Protein AF-A0A4Y2WTZ4-F1 (afdb_monomer_lite)

pLDDT: mean 72.91, std 13.98, range [31.06, 87.62]

Structure (mmCIF, N/CA/C/O backbone):
data_AF-A0A4Y2WTZ4-F1
#
_entry.id   AF-A0A4Y2WTZ4-F1
#
loop_
_atom_site.group_PDB
_atom_site.id
_atom_site.type_symbol
_atom_site.label_atom_id
_atom_site.label_alt_id
_atom_site.label_comp_id
_atom_site.label_asym_id
_atom_site.label_entity_id
_atom_site.label_seq_id
_atom_site.pdbx_PDB_ins_code
_atom_site.Cartn_x
_atom_site.Cartn_y
_atom_site.Cartn_z
_atom_site.occupancy
_atom_site.B_iso_or_equiv
_atom_site.auth_seq_id
_atom_site.auth_comp_id
_atom_site.auth_asym_id
_atom_site.auth_atom_id
_atom_site.pdbx_PDB_model_num
ATOM 1 N N . MET A 1 1 ? 19.587 -2.555 -4.463 1.00 51.25 1 MET A N 1
ATOM 2 C CA . MET A 1 1 ? 18.341 -1.836 -4.826 1.00 51.25 1 MET A CA 1
ATOM 3 C C . MET A 1 1 ? 18.426 -0.979 -6.096 1.00 51.25 1 MET A C 1
ATOM 5 O O . MET A 1 1 ? 17.376 -0.651 -6.632 1.00 51.25 1 MET A O 1
ATOM 9 N N . ALA A 1 2 ? 19.612 -0.676 -6.645 1.00 62.75 2 ALA A N 1
ATOM 10 C CA . ALA A 1 2 ? 19.748 0.178 -7.836 1.00 62.75 2 ALA A CA 1
ATOM 11 C C . ALA A 1 2 ? 19.099 -0.386 -9.124 1.00 62.75 2 ALA A C 1
ATOM 13 O O . ALA A 1 2 ? 18.489 0.369 -9.872 1.00 62.75 2 ALA A O 1
ATOM 14 N N . TYR A 1 3 ? 19.158 -1.703 -9.356 1.00 71.06 3 TYR A N 1
ATOM 15 C CA . TYR A 1 3 ? 18.602 -2.344 -10.565 1.00 71.06 3 TYR A CA 1
ATOM 16 C C . TYR A 1 3 ? 17.072 -2.315 -10.642 1.00 71.06 3 TYR A C 1
ATOM 18 O O . TYR A 1 3 ? 16.476 -2.244 -11.712 1.00 71.06 3 TYR A O 1
ATOM 26 N N . PHE A 1 4 ? 16.421 -2.373 -9.485 1.00 72.88 4 PHE A N 1
ATOM 27 C CA . PHE A 1 4 ? 14.969 -2.339 -9.404 1.00 72.88 4 PHE A CA 1
ATOM 28 C C . PHE A 1 4 ? 14.430 -0.947 -9.729 1.00 72.88 4 PHE A C 1
ATOM 30 O O . PHE A 1 4 ? 13.506 -0.781 -10.522 1.00 72.88 4 PHE A O 1
ATOM 37 N N . GLN A 1 5 ? 15.065 0.067 -9.145 1.00 78.38 5 GLN A N 1
ATOM 38 C CA . GLN A 1 5 ? 14.769 1.455 -9.452 1.00 78.38 5 GLN A CA 1
ATOM 39 C C . GLN A 1 5 ? 15.095 1.764 -10.919 1.00 78.38 5 GLN A C 1
ATOM 41 O O . GLN A 1 5 ? 14.281 2.377 -11.604 1.00 78.38 5 GLN A O 1
ATOM 46 N N . SER A 1 6 ? 16.234 1.297 -11.437 1.00 77.56 6 SER A N 1
ATOM 47 C CA . SER A 1 6 ? 16.578 1.538 -12.839 1.00 77.56 6 SER A CA 1
ATOM 48 C C . SER A 1 6 ? 15.544 0.938 -13.792 1.00 77.56 6 SER A C 1
ATOM 50 O O . SER A 1 6 ? 15.155 1.623 -14.730 1.00 77.56 6 SER A O 1
ATOM 52 N N . LEU A 1 7 ? 15.018 -0.262 -13.512 1.00 82.19 7 LEU A N 1
ATOM 53 C CA . LEU A 1 7 ? 13.937 -0.882 -14.283 1.00 82.19 7 LEU A CA 1
ATOM 54 C C . LEU A 1 7 ? 12.649 -0.037 -14.275 1.00 82.19 7 LEU A C 1
ATOM 56 O O . LEU A 1 7 ? 12.121 0.295 -15.338 1.00 82.19 7 LEU A O 1
ATOM 60 N N . LEU A 1 8 ? 12.160 0.335 -13.086 1.00 79.12 8 LEU A N 1
ATOM 61 C CA . LEU A 1 8 ? 10.872 1.022 -12.918 1.00 79.12 8 LEU A CA 1
ATOM 62 C C . LEU A 1 8 ? 10.863 2.449 -13.473 1.00 79.12 8 LEU A C 1
ATOM 64 O O . LEU A 1 8 ? 9.844 2.896 -14.001 1.00 79.12 8 LEU A O 1
ATOM 68 N N . TYR A 1 9 ? 11.985 3.160 -13.357 1.00 81.38 9 TYR A N 1
ATOM 69 C CA . TYR A 1 9 ? 12.089 4.571 -13.733 1.00 81.38 9 TYR A CA 1
ATOM 70 C C . TYR A 1 9 ? 12.637 4.798 -15.152 1.00 81.38 9 TYR A C 1
ATOM 72 O O . TYR A 1 9 ? 12.926 5.934 -15.533 1.00 81.38 9 TYR A O 1
ATOM 80 N N . THR A 1 10 ? 12.774 3.740 -15.955 1.00 82.00 10 THR A N 1
ATOM 81 C CA . THR A 1 10 ? 13.155 3.871 -17.367 1.00 82.00 10 THR A CA 1
ATOM 82 C C . THR A 1 10 ? 12.133 4.700 -18.153 1.00 82.00 10 THR A C 1
ATOM 84 O O . THR A 1 10 ? 10.927 4.602 -17.938 1.00 82.00 10 THR A O 1
ATOM 87 N N . LYS A 1 11 ? 12.628 5.528 -19.082 1.00 80.44 11 LYS A N 1
ATOM 88 C CA . LYS A 1 11 ? 11.802 6.422 -19.916 1.00 80.44 11 LYS A CA 1
ATOM 89 C C . LYS A 1 11 ? 11.359 5.798 -21.242 1.00 80.44 11 LYS A C 1
ATOM 91 O O . LYS A 1 11 ? 10.436 6.302 -21.862 1.00 80.44 11 LYS A O 1
ATOM 96 N N . SER A 1 12 ? 12.027 4.733 -21.688 1.00 85.50 12 SER A N 1
ATOM 97 C CA . SER A 1 12 ? 11.765 4.073 -22.970 1.00 85.50 12 SER A CA 1
ATOM 98 C C . SER A 1 12 ? 11.584 2.563 -22.783 1.00 85.50 12 SER A C 1
ATOM 100 O O . SER A 1 12 ? 12.362 1.959 -22.032 1.00 85.50 12 SER A O 1
ATOM 102 N N . PRO A 1 13 ? 10.620 1.932 -23.484 1.00 85.00 13 PRO A N 1
ATOM 103 C CA . PRO A 1 13 ? 10.399 0.484 -23.458 1.00 85.00 13 PRO A CA 1
ATOM 104 C C . PRO A 1 13 ? 11.650 -0.348 -23.766 1.00 85.00 13 PRO A C 1
ATOM 106 O O . PRO A 1 13 ? 11.873 -1.396 -23.156 1.00 85.00 13 PRO A O 1
ATOM 109 N N . ALA A 1 14 ? 12.498 0.129 -24.682 1.00 85.75 14 ALA A N 1
ATOM 110 C CA . ALA A 1 14 ? 13.737 -0.553 -25.053 1.00 85.75 14 ALA A CA 1
ATOM 111 C C . ALA A 1 14 ? 14.743 -0.566 -23.890 1.00 85.75 14 ALA A C 1
ATOM 113 O O . ALA A 1 14 ? 15.306 -1.611 -23.560 1.00 85.75 14 ALA A O 1
ATOM 114 N N . CYS A 1 15 ? 14.904 0.573 -23.208 1.00 85.06 15 CYS A N 1
ATOM 115 C CA . CYS A 1 15 ? 15.753 0.682 -22.022 1.00 85.06 15 CYS A CA 1
ATOM 116 C C . CYS A 1 15 ? 15.226 -0.181 -20.868 1.00 85.06 15 CYS A C 1
ATOM 118 O O . CYS A 1 15 ? 16.018 -0.808 -20.166 1.00 85.06 15 CYS A O 1
ATOM 120 N N . ALA A 1 16 ? 13.902 -0.255 -20.693 1.00 85.50 16 ALA A N 1
ATOM 121 C CA . ALA A 1 16 ? 13.272 -1.103 -19.683 1.00 85.50 16 ALA A CA 1
ATOM 122 C C . ALA A 1 16 ? 13.591 -2.589 -19.912 1.00 85.50 16 ALA A C 1
ATOM 124 O O . ALA A 1 16 ? 13.957 -3.302 -18.979 1.00 85.50 16 ALA A O 1
ATOM 125 N N . LYS A 1 17 ? 13.510 -3.046 -21.170 1.00 85.75 17 LYS A N 1
ATOM 126 C CA . LYS A 1 17 ? 13.840 -4.427 -21.551 1.00 85.75 17 LYS A CA 1
ATOM 127 C C . LYS A 1 17 ? 15.317 -4.740 -21.308 1.00 85.75 17 LYS A C 1
ATOM 129 O O . LYS A 1 17 ? 15.623 -5.797 -20.765 1.00 85.75 17 LYS A O 1
ATOM 134 N N . GLY A 1 18 ? 16.216 -3.813 -21.642 1.00 84.44 18 GLY A N 1
ATOM 135 C CA . GLY A 1 18 ? 17.643 -3.945 -21.330 1.00 84.44 18 GLY A CA 1
ATOM 136 C C . GLY A 1 18 ? 17.902 -4.052 -19.823 1.00 84.44 18 GLY A C 1
ATOM 137 O O . GLY A 1 18 ? 18.573 -4.976 -19.374 1.00 84.44 18 GLY A O 1
ATOM 138 N N . ALA A 1 19 ? 17.291 -3.174 -19.021 1.00 83.94 19 ALA A N 1
ATOM 139 C CA . ALA A 1 19 ? 17.418 -3.203 -17.563 1.00 83.94 19 ALA A CA 1
ATOM 140 C C . ALA A 1 19 ? 16.886 -4.510 -16.945 1.00 83.94 19 ALA A C 1
ATOM 142 O O . ALA A 1 19 ? 17.490 -5.042 -16.016 1.00 83.94 19 ALA A O 1
ATOM 143 N N . TYR A 1 20 ? 15.791 -5.055 -17.483 1.00 85.12 20 TYR A N 1
ATOM 144 C CA . TYR A 1 20 ? 15.225 -6.336 -17.056 1.00 85.12 20 TYR A CA 1
ATOM 145 C C . TYR A 1 20 ? 16.169 -7.514 -17.331 1.00 85.12 20 TYR A C 1
ATOM 147 O O . TYR A 1 20 ? 16.400 -8.341 -16.449 1.00 85.12 20 TYR A O 1
ATOM 155 N N . LEU A 1 21 ? 16.752 -7.565 -18.533 1.00 82.94 21 LEU A N 1
ATOM 156 C CA . LEU A 1 21 ? 17.719 -8.600 -18.909 1.00 82.94 21 LEU A CA 1
ATOM 157 C C . LEU A 1 21 ? 18.986 -8.527 -18.043 1.00 82.94 21 LEU A C 1
ATOM 159 O O . LEU A 1 21 ? 19.476 -9.560 -17.588 1.00 82.94 21 LEU A O 1
ATOM 163 N N . ASN A 1 22 ? 19.458 -7.316 -17.733 1.00 81.06 22 ASN A N 1
ATOM 164 C CA . ASN A 1 22 ? 20.566 -7.109 -16.799 1.00 81.06 22 ASN A CA 1
ATOM 165 C C . ASN A 1 22 ? 20.207 -7.601 -15.382 1.00 81.06 22 ASN A C 1
ATOM 167 O O . ASN A 1 22 ? 21.029 -8.233 -14.723 1.00 81.06 22 ASN A O 1
ATOM 171 N N . ALA A 1 23 ? 18.974 -7.356 -14.922 1.00 78.00 23 ALA A N 1
ATOM 172 C CA . ALA A 1 23 ? 18.519 -7.716 -13.577 1.00 78.00 23 ALA A CA 1
ATOM 173 C C . ALA A 1 23 ? 18.341 -9.231 -13.355 1.00 78.00 23 ALA A C 1
ATOM 175 O O . ALA A 1 23 ? 18.485 -9.691 -12.226 1.00 78.00 23 ALA A O 1
ATOM 176 N N . ILE A 1 24 ? 18.054 -10.008 -14.407 1.00 77.69 24 ILE A N 1
ATOM 177 C CA . ILE A 1 24 ? 17.938 -11.482 -14.341 1.00 77.69 24 ILE A CA 1
ATOM 178 C C . ILE A 1 24 ? 19.283 -12.174 -14.652 1.00 77.69 24 ILE A C 1
ATOM 180 O O . ILE A 1 24 ? 19.342 -13.382 -14.850 1.00 77.69 24 ILE A O 1
ATOM 184 N N . ALA A 1 25 ? 20.388 -11.420 -14.631 1.00 67.44 25 ALA A N 1
ATOM 185 C CA . ALA A 1 25 ? 21.749 -11.898 -14.885 1.00 67.44 25 ALA A CA 1
ATOM 186 C C . ALA A 1 25 ? 22.017 -12.382 -16.326 1.00 67.44 25 ALA A C 1
ATOM 188 O O . ALA A 1 25 ? 22.948 -13.148 -16.554 1.00 67.44 25 ALA A O 1
ATOM 189 N N . TYR A 1 26 ? 21.260 -11.904 -17.324 1.00 58.75 26 TYR A N 1
ATOM 190 C CA . TYR A 1 26 ? 21.532 -12.236 -18.732 1.00 58.75 26 TYR A CA 1
ATOM 191 C C . TYR A 1 26 ? 22.715 -11.437 -19.309 1.00 58.75 26 TYR A C 1
ATOM 193 O O . TYR A 1 26 ? 23.356 -11.870 -20.261 1.00 58.75 26 TYR A O 1
ATOM 201 N N . ILE A 1 27 ? 23.018 -10.264 -18.737 1.00 54.94 27 ILE A N 1
ATOM 202 C CA . ILE A 1 27 ? 24.083 -9.365 -19.199 1.00 54.94 27 ILE A CA 1
ATOM 203 C C . ILE A 1 27 ? 24.913 -8.920 -17.982 1.00 54.94 27 ILE A C 1
ATOM 205 O O . ILE A 1 27 ? 24.575 -7.972 -17.275 1.00 54.94 27 ILE A O 1
ATOM 209 N N . GLY A 1 28 ? 26.002 -9.644 -17.722 1.00 53.47 28 GLY A N 1
ATOM 210 C CA . GLY A 1 28 ? 27.233 -9.072 -17.164 1.00 53.47 28 GLY A CA 1
ATOM 211 C C . GLY A 1 28 ? 27.275 -8.606 -15.703 1.00 53.47 28 GLY A C 1
ATOM 212 O O . GLY A 1 28 ? 28.139 -7.793 -15.393 1.00 53.47 28 GLY A O 1
ATOM 213 N N . SER A 1 29 ? 26.433 -9.089 -14.780 1.00 54.12 29 SER A N 1
ATOM 214 C CA . SER A 1 29 ? 26.665 -8.819 -13.348 1.00 54.12 29 SER A CA 1
ATOM 215 C C . SER A 1 29 ? 26.530 -10.060 -12.467 1.00 54.12 29 SER A C 1
ATOM 217 O O . SER A 1 29 ? 25.528 -10.771 -12.487 1.00 54.12 29 SER A O 1
ATOM 219 N N . CYS A 1 30 ? 27.577 -10.294 -11.675 1.00 50.12 30 CYS A N 1
ATOM 220 C CA . CYS A 1 30 ? 27.714 -11.276 -10.602 1.00 50.12 30 CYS A CA 1
ATOM 221 C C . CYS A 1 30 ? 26.810 -10.923 -9.406 1.00 50.12 30 CYS A C 1
ATOM 223 O O . CYS A 1 30 ? 27.266 -10.654 -8.297 1.00 50.12 30 CYS A O 1
ATOM 225 N N . ILE A 1 31 ? 25.499 -10.878 -9.640 1.00 58.53 31 ILE A N 1
ATOM 226 C CA . ILE A 1 31 ? 24.505 -10.755 -8.575 1.00 58.53 31 ILE A CA 1
ATOM 227 C C . ILE A 1 31 ? 24.325 -12.152 -7.968 1.00 58.53 31 ILE A C 1
ATOM 229 O O . ILE A 1 31 ? 24.131 -13.105 -8.725 1.00 58.53 31 ILE A O 1
ATOM 233 N N . PRO A 1 32 ? 24.332 -12.311 -6.632 1.00 57.38 32 PRO A N 1
ATOM 234 C CA . PRO A 1 32 ? 23.856 -13.534 -6.003 1.00 57.38 32 PRO A CA 1
ATOM 235 C C . PRO A 1 32 ? 22.401 -13.751 -6.431 1.00 57.38 32 PRO A C 1
ATOM 237 O O . PRO A 1 32 ? 21.488 -13.068 -5.960 1.00 57.38 32 PRO A O 1
ATOM 240 N N . THR A 1 33 ? 22.179 -14.644 -7.394 1.00 65.06 33 THR A N 1
ATOM 241 C CA . THR A 1 33 ? 20.844 -14.948 -7.903 1.00 65.06 33 THR A CA 1
ATOM 242 C C . THR A 1 33 ? 20.065 -15.664 -6.818 1.00 65.06 33 THR A C 1
ATOM 244 O O . THR A 1 33 ? 20.168 -16.876 -6.649 1.00 65.06 33 THR A O 1
ATOM 247 N N . TYR A 1 34 ? 19.275 -14.901 -6.069 1.00 70.94 34 TYR A N 1
ATOM 248 C CA . TYR A 1 34 ? 18.288 -15.468 -5.170 1.00 70.94 34 TYR A CA 1
ATOM 249 C C . TYR A 1 34 ? 17.126 -16.009 -6.018 1.00 70.94 34 TYR A C 1
ATOM 251 O O . TYR A 1 34 ? 16.479 -15.218 -6.714 1.00 70.94 34 TYR A O 1
ATOM 259 N N . PRO A 1 35 ? 16.828 -17.321 -5.996 1.00 73.69 35 PRO A N 1
ATOM 260 C CA . PRO A 1 35 ? 15.858 -17.927 -6.913 1.00 73.69 35 PRO A CA 1
ATOM 261 C C . PRO A 1 35 ? 14.477 -17.260 -6.865 1.00 73.69 35 PRO A C 1
ATOM 263 O O . PRO A 1 35 ? 13.870 -16.996 -7.903 1.00 73.69 35 PRO A O 1
ATOM 266 N N . LEU A 1 36 ? 14.016 -16.890 -5.667 1.00 79.56 36 LEU A N 1
ATOM 267 C CA . LEU A 1 36 ? 12.738 -16.199 -5.474 1.00 79.56 36 LEU A CA 1
ATOM 268 C C . LEU A 1 36 ? 12.752 -14.759 -6.008 1.00 79.56 36 LEU A C 1
ATOM 270 O O . LEU A 1 36 ? 11.720 -14.270 -6.461 1.00 79.56 36 LEU A O 1
ATOM 274 N N . SER A 1 37 ? 13.910 -14.092 -6.025 1.00 76.69 37 SER A N 1
ATOM 275 C CA . SER A 1 37 ? 14.048 -12.751 -6.611 1.00 76.69 37 SER A CA 1
ATOM 276 C C . SER A 1 37 ? 13.799 -12.786 -8.119 1.00 76.69 37 SER A C 1
ATOM 278 O O . SER A 1 37 ? 13.067 -11.957 -8.652 1.00 76.69 37 SER A O 1
ATOM 280 N N . ASN A 1 38 ? 14.320 -13.802 -8.812 1.00 78.81 38 ASN A N 1
ATOM 281 C CA . ASN A 1 38 ? 14.094 -13.966 -10.249 1.00 78.81 38 ASN A CA 1
ATOM 282 C C . ASN A 1 38 ? 12.623 -14.267 -10.569 1.00 78.81 38 ASN A C 1
ATOM 284 O O . ASN A 1 38 ? 12.091 -13.755 -11.555 1.00 78.81 38 ASN A O 1
ATOM 288 N N . VAL A 1 39 ? 11.953 -15.068 -9.734 1.00 84.06 39 VAL A N 1
ATOM 289 C CA . VAL A 1 39 ? 10.507 -15.322 -9.853 1.00 84.06 39 VAL A CA 1
ATOM 290 C C . VAL A 1 39 ? 9.723 -14.023 -9.672 1.00 84.06 39 VAL A C 1
ATOM 292 O O . VAL A 1 39 ? 8.868 -13.701 -10.498 1.00 84.06 39 VAL A O 1
ATOM 295 N N . TYR A 1 40 ? 10.064 -13.242 -8.649 1.00 82.44 40 TYR A N 1
ATOM 296 C CA . TYR A 1 40 ? 9.443 -11.949 -8.384 1.00 82.44 40 TYR A CA 1
ATOM 297 C C . TYR A 1 40 ? 9.647 -10.960 -9.544 1.00 82.44 40 TYR A C 1
ATOM 299 O O . TYR A 1 40 ? 8.683 -10.373 -10.034 1.00 82.44 40 TYR A O 1
ATOM 307 N N . LEU A 1 41 ? 10.871 -10.836 -10.066 1.00 82.31 41 LEU A N 1
ATOM 308 C CA . LEU A 1 41 ? 11.178 -9.977 -11.214 1.00 82.31 41 LEU A CA 1
ATOM 309 C C . LEU A 1 41 ? 10.409 -10.393 -12.474 1.00 82.31 41 LEU A C 1
ATOM 311 O O . LEU A 1 41 ? 9.910 -9.531 -13.197 1.00 82.31 41 LEU A O 1
ATOM 315 N N . LYS A 1 42 ? 10.260 -11.700 -12.729 1.00 85.50 42 LYS A N 1
ATOM 316 C CA . LYS A 1 42 ? 9.428 -12.213 -13.830 1.00 85.50 42 LYS A CA 1
ATOM 317 C C . LYS A 1 42 ? 7.955 -11.835 -13.655 1.00 85.50 42 LYS A C 1
ATOM 319 O O . LYS A 1 42 ? 7.359 -11.294 -14.582 1.00 85.50 42 LYS A O 1
ATOM 324 N N . GLN A 1 43 ? 7.381 -12.059 -12.471 1.00 86.75 43 GLN A N 1
ATOM 325 C CA . GLN A 1 43 ? 5.991 -11.682 -12.179 1.00 86.75 43 GLN A CA 1
ATOM 326 C C . GLN A 1 43 ? 5.760 -10.176 -12.340 1.00 86.75 43 GLN A C 1
ATOM 328 O O . GLN A 1 43 ? 4.752 -9.746 -12.899 1.00 86.75 43 GLN A O 1
ATOM 333 N N . MET A 1 44 ? 6.715 -9.365 -11.894 1.00 83.31 44 MET A N 1
ATOM 334 C CA . MET A 1 44 ? 6.654 -7.920 -12.062 1.00 83.31 44 MET A CA 1
ATOM 335 C C . MET A 1 44 ? 6.756 -7.482 -13.519 1.00 83.31 44 MET A C 1
ATOM 337 O O . MET A 1 44 ? 6.005 -6.605 -13.939 1.00 83.31 44 MET A O 1
ATOM 341 N N . TRP A 1 45 ? 7.637 -8.098 -14.308 1.00 86.31 45 TRP A N 1
ATOM 342 C CA . TRP A 1 45 ? 7.762 -7.804 -15.735 1.00 86.31 45 TRP A CA 1
ATOM 343 C C . TRP A 1 45 ? 6.494 -8.140 -16.527 1.00 86.31 45 TRP A C 1
ATOM 345 O O . TRP A 1 45 ? 6.147 -7.433 -17.478 1.00 86.31 45 TRP A O 1
ATOM 355 N N . ASN A 1 46 ? 5.743 -9.158 -16.099 1.00 87.44 46 ASN A N 1
ATOM 356 C CA . ASN A 1 46 ? 4.418 -9.444 -16.654 1.00 87.44 46 ASN A CA 1
ATOM 357 C C . ASN A 1 46 ? 3.429 -8.293 -16.403 1.00 87.44 46 ASN A C 1
ATOM 359 O O . ASN A 1 46 ? 2.549 -8.056 -17.220 1.00 87.44 46 ASN A O 1
ATOM 363 N N . ARG A 1 47 ? 3.611 -7.531 -15.316 1.00 84.31 47 ARG A N 1
ATOM 364 C CA . ARG A 1 47 ? 2.802 -6.357 -14.940 1.00 84.31 47 ARG A CA 1
ATOM 365 C C . ARG A 1 47 ? 3.492 -5.022 -15.260 1.00 84.31 47 ARG A C 1
ATOM 367 O O . ARG A 1 47 ? 3.157 -3.996 -14.667 1.00 84.31 47 ARG A O 1
ATOM 374 N N . ARG A 1 48 ? 4.463 -5.012 -16.181 1.00 84.81 48 ARG A N 1
ATOM 375 C CA . ARG A 1 48 ? 5.290 -3.831 -16.501 1.00 84.81 48 ARG A CA 1
ATOM 376 C C . ARG A 1 48 ? 4.485 -2.596 -16.910 1.00 84.81 48 ARG A C 1
ATOM 378 O O . ARG A 1 48 ? 4.907 -1.498 -16.582 1.00 84.81 48 ARG A O 1
ATOM 385 N N . GLU A 1 49 ? 3.327 -2.766 -17.538 1.00 81.06 49 GLU A N 1
ATOM 386 C CA . GLU A 1 49 ? 2.433 -1.667 -17.947 1.00 81.06 49 GLU A CA 1
ATOM 387 C C . GLU A 1 49 ? 1.889 -0.870 -16.754 1.00 81.06 49 GLU A C 1
ATOM 389 O O . GLU A 1 49 ? 1.732 0.345 -16.818 1.00 81.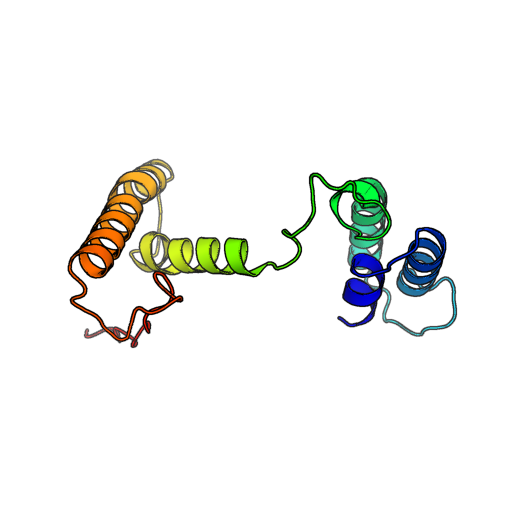06 49 GLU A O 1
ATOM 394 N N . LEU A 1 50 ? 1.684 -1.536 -15.615 1.00 76.62 50 LEU A N 1
ATOM 395 C CA . LEU A 1 50 ? 1.249 -0.890 -14.377 1.00 76.62 50 LEU A CA 1
ATOM 396 C C . LEU A 1 50 ? 2.431 -0.272 -13.616 1.00 76.62 50 LEU A C 1
ATOM 398 O O . LEU A 1 50 ? 2.296 0.731 -12.916 1.00 76.62 50 LEU A O 1
ATOM 402 N N . LEU A 1 51 ? 3.607 -0.887 -13.720 1.00 75.50 51 LEU A N 1
ATOM 403 C CA . LEU A 1 51 ? 4.709 -0.663 -12.786 1.00 75.50 51 LEU A CA 1
ATOM 404 C C . LEU A 1 51 ? 5.808 0.241 -13.350 1.00 75.50 51 LEU A C 1
ATOM 406 O O . LEU A 1 51 ? 6.313 1.093 -12.625 1.00 75.50 51 LEU A O 1
ATOM 410 N N . CYS A 1 52 ? 6.167 0.081 -14.621 1.00 79.88 52 CYS A N 1
ATOM 411 C CA . CYS A 1 52 ? 7.279 0.786 -15.250 1.00 79.88 52 CYS A CA 1
ATOM 412 C C . CYS A 1 52 ? 6.804 2.072 -15.925 1.00 79.88 52 CYS A C 1
ATOM 414 O O . CYS A 1 52 ? 5.868 2.051 -16.721 1.00 79.88 52 CYS A O 1
ATOM 416 N N . LEU A 1 53 ? 7.509 3.177 -15.680 1.00 80.31 53 LEU A N 1
ATOM 417 C CA . LEU A 1 53 ? 7.207 4.477 -16.282 1.00 80.31 53 LEU A CA 1
ATOM 418 C C . LEU A 1 53 ? 7.176 4.440 -17.812 1.00 80.31 53 LEU A C 1
ATOM 420 O O . LEU A 1 53 ? 6.291 5.042 -18.411 1.00 80.31 53 LEU A O 1
ATOM 424 N N . ALA A 1 54 ? 8.097 3.698 -18.426 1.00 82.81 54 ALA A N 1
ATOM 425 C CA . ALA A 1 54 ? 8.204 3.540 -19.874 1.00 82.81 54 ALA A CA 1
ATOM 426 C C . ALA A 1 54 ? 6.941 2.996 -20.567 1.00 82.81 54 ALA A C 1
ATOM 428 O O . ALA A 1 54 ? 6.795 3.194 -21.768 1.00 82.81 54 ALA A O 1
ATOM 429 N N . PHE A 1 55 ? 6.068 2.288 -19.843 1.00 78.31 55 PHE A N 1
ATOM 430 C CA . PHE A 1 55 ? 4.878 1.630 -20.395 1.00 78.31 55 PHE A CA 1
ATOM 431 C C . PHE A 1 55 ? 3.564 2.242 -19.885 1.00 78.31 55 PHE A C 1
ATOM 433 O O . PHE A 1 55 ? 2.501 1.662 -20.096 1.00 78.31 55 PHE A O 1
ATOM 440 N N . ARG A 1 56 ? 3.620 3.383 -19.184 1.00 75.25 56 ARG A N 1
ATOM 441 C CA . ARG A 1 56 ? 2.438 4.006 -18.582 1.00 75.25 56 ARG A CA 1
ATOM 442 C C . ARG A 1 56 ? 1.763 5.009 -19.505 1.00 75.25 56 ARG A C 1
ATOM 444 O O . ARG A 1 56 ? 2.418 5.805 -20.168 1.00 75.25 56 ARG A O 1
ATOM 451 N N . ASN A 1 57 ? 0.438 5.031 -19.405 1.00 70.44 57 ASN A N 1
ATOM 452 C CA . ASN A 1 57 ? -0.420 6.060 -19.983 1.00 70.44 57 ASN A CA 1
ATOM 453 C C . ASN A 1 57 ? -0.589 7.247 -19.017 1.00 70.44 57 ASN A C 1
ATOM 455 O O . ASN A 1 57 ? -0.336 7.136 -17.812 1.00 70.44 57 ASN A O 1
ATOM 459 N N . GLU A 1 58 ? -1.063 8.380 -19.540 1.00 66.25 58 GLU A N 1
ATOM 460 C CA . GLU A 1 58 ? -1.263 9.634 -18.793 1.00 66.25 58 GLU A CA 1
ATOM 461 C C . GLU A 1 58 ? -2.155 9.477 -17.549 1.00 66.25 58 GLU A C 1
ATOM 463 O O . GLU A 1 58 ? -1.972 10.192 -16.566 1.00 66.25 58 GLU A O 1
ATOM 468 N N . SER A 1 59 ? -3.034 8.472 -17.533 1.00 63.38 59 SER A N 1
ATOM 469 C CA . SER A 1 59 ? -3.911 8.128 -16.406 1.00 63.38 59 SER A CA 1
ATOM 470 C C . SER A 1 59 ? -3.185 7.616 -15.149 1.00 63.38 59 SER A C 1
ATOM 472 O O . SER A 1 59 ? -3.799 7.541 -14.090 1.00 63.38 59 SER A O 1
ATOM 474 N N . VAL A 1 60 ? -1.898 7.242 -15.231 1.00 60.75 60 VAL A N 1
ATOM 475 C CA . VAL A 1 60 ? -1.127 6.618 -14.124 1.00 60.75 60 VAL A CA 1
ATOM 476 C C . VAL A 1 60 ? 0.068 7.496 -13.693 1.00 60.75 60 VAL A C 1
ATOM 478 O O . VAL A 1 60 ? 1.033 7.045 -13.057 1.00 60.75 60 VAL A O 1
ATOM 481 N N . LYS A 1 61 ? 0.039 8.783 -14.059 1.00 57.91 61 LYS A N 1
ATOM 482 C CA . LYS A 1 61 ? 1.106 9.751 -13.777 1.00 57.91 61 LYS A CA 1
ATOM 483 C C . LYS A 1 61 ? 1.035 10.196 -12.306 1.00 57.91 61 LYS A C 1
ATOM 485 O O . LYS A 1 61 ? 0.037 10.748 -11.871 1.00 57.91 61 LYS A O 1
ATOM 490 N N . GLY A 1 62 ? 2.100 9.955 -11.532 1.00 60.34 62 GLY A N 1
ATOM 491 C CA . GLY A 1 62 ? 2.261 10.487 -10.163 1.00 60.34 62 GLY A CA 1
ATOM 492 C C . GLY A 1 62 ? 2.262 9.463 -9.018 1.00 60.34 62 GLY A C 1
ATOM 493 O O . GLY A 1 62 ? 2.860 9.729 -7.980 1.00 60.34 62 GLY A O 1
ATOM 494 N N . HIS A 1 63 ? 1.720 8.255 -9.205 1.00 59.97 63 HIS A N 1
ATOM 495 C CA . HIS A 1 63 ? 1.699 7.202 -8.172 1.00 59.97 63 HIS A CA 1
ATOM 496 C C . HIS A 1 63 ? 2.920 6.263 -8.245 1.00 59.97 63 HIS A C 1
ATOM 498 O O . HIS A 1 63 ? 2.786 5.059 -8.442 1.00 59.97 63 HIS A O 1
ATOM 504 N N . ASN A 1 64 ? 4.136 6.809 -8.153 1.00 60.22 64 ASN A N 1
ATOM 505 C CA . ASN A 1 64 ? 5.377 6.005 -8.125 1.00 60.22 64 ASN A CA 1
ATOM 506 C C . ASN A 1 64 ? 6.016 5.894 -6.752 1.00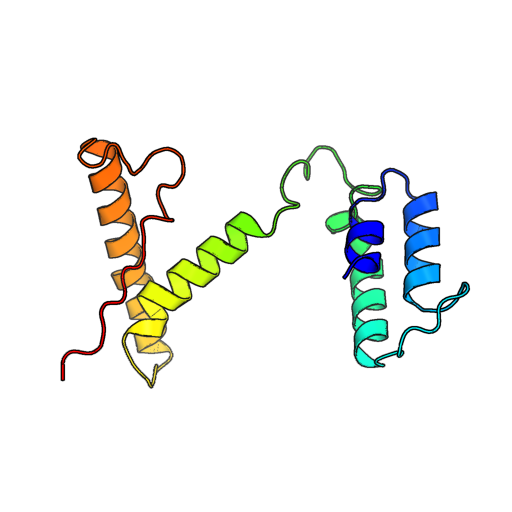 60.22 64 ASN A C 1
ATOM 508 O O . ASN A 1 64 ? 6.848 5.020 -6.514 1.00 60.22 64 ASN A O 1
ATOM 512 N N . THR A 1 65 ? 5.672 6.815 -5.864 1.00 62.03 65 THR A N 1
ATOM 513 C CA . THR A 1 65 ? 6.264 6.888 -4.545 1.00 62.03 65 THR A CA 1
ATOM 514 C C . THR A 1 65 ? 5.434 6.042 -3.593 1.00 62.03 65 THR A C 1
ATOM 516 O O . THR A 1 65 ? 4.237 6.254 -3.416 1.00 62.03 65 THR A O 1
ATOM 519 N N . ASN A 1 66 ? 6.100 5.104 -2.922 1.00 72.94 66 ASN A N 1
ATOM 520 C CA . ASN A 1 66 ? 5.524 4.289 -1.852 1.00 72.94 66 ASN A CA 1
ATOM 521 C C . ASN A 1 66 ? 5.118 5.137 -0.628 1.00 72.94 66 ASN A C 1
ATOM 523 O O . ASN A 1 66 ? 4.672 4.601 0.370 1.00 72.94 66 ASN A O 1
ATOM 527 N N . ASN A 1 67 ? 5.258 6.465 -0.682 1.00 77.19 67 ASN A N 1
ATOM 528 C CA . ASN A 1 67 ? 5.011 7.371 0.432 1.00 77.19 67 ASN A CA 1
ATOM 529 C C . ASN A 1 67 ? 3.581 7.245 0.982 1.00 77.19 67 ASN A C 1
ATOM 531 O O . ASN A 1 67 ? 3.403 7.153 2.190 1.00 77.19 67 ASN A O 1
ATOM 535 N N . PHE A 1 68 ? 2.561 7.201 0.117 1.00 77.56 68 PHE A N 1
ATOM 536 C CA . PHE A 1 68 ? 1.171 7.075 0.574 1.00 77.56 68 PHE A CA 1
ATOM 537 C C . PHE A 1 68 ? 0.921 5.733 1.272 1.00 77.56 68 PHE A C 1
ATOM 539 O O . PHE A 1 68 ? 0.409 5.698 2.388 1.00 77.56 68 PHE A O 1
ATOM 546 N N . SER A 1 69 ? 1.333 4.634 0.642 1.00 81.19 69 SER A N 1
ATOM 547 C CA . SER A 1 69 ? 1.203 3.281 1.188 1.00 81.19 69 SER A CA 1
ATOM 548 C C . SER A 1 69 ? 2.036 3.079 2.455 1.00 81.19 69 SER A C 1
ATOM 550 O O . SER A 1 69 ? 1.540 2.500 3.416 1.00 81.19 69 SER A O 1
ATOM 552 N N . GLU A 1 70 ? 3.261 3.601 2.514 1.00 82.94 70 GLU A N 1
ATOM 553 C CA . GLU A 1 70 ? 4.110 3.568 3.710 1.00 82.94 70 GLU A CA 1
ATOM 554 C C . GLU A 1 70 ? 3.475 4.316 4.875 1.00 82.94 70 GLU A C 1
ATOM 556 O O . GLU A 1 70 ? 3.465 3.805 5.995 1.00 82.94 70 GLU A O 1
ATOM 561 N N . ILE A 1 71 ? 2.931 5.510 4.626 1.00 82.94 71 ILE A N 1
ATOM 562 C CA . ILE A 1 71 ? 2.243 6.292 5.654 1.00 82.94 71 ILE A CA 1
ATOM 563 C C . ILE A 1 71 ? 0.980 5.558 6.110 1.00 82.94 71 ILE A C 1
ATOM 565 O O . ILE A 1 71 ? 0.782 5.414 7.314 1.00 82.94 71 ILE A O 1
ATOM 569 N N . ALA A 1 72 ? 0.168 5.035 5.188 1.00 84.50 72 ALA A N 1
ATOM 570 C CA . ALA A 1 72 ? -1.050 4.298 5.521 1.00 84.50 72 ALA A CA 1
ATOM 571 C C . ALA A 1 72 ? -0.755 3.058 6.383 1.00 84.50 72 ALA A C 1
ATOM 573 O O . ALA A 1 72 ? -1.359 2.880 7.441 1.00 84.50 72 ALA A O 1
ATOM 574 N N . VAL A 1 73 ? 0.233 2.244 5.990 1.00 86.50 73 VAL A N 1
ATOM 575 C CA . VAL A 1 73 ? 0.665 1.070 6.766 1.00 86.50 73 VAL A CA 1
ATOM 576 C C . VAL A 1 73 ? 1.250 1.488 8.114 1.00 86.50 73 VAL A C 1
ATOM 578 O O . VAL A 1 73 ? 1.009 0.822 9.120 1.00 86.50 73 VAL A O 1
ATOM 581 N N . ARG A 1 74 ? 1.991 2.600 8.174 1.00 85.62 74 ARG A N 1
ATOM 582 C CA . ARG A 1 74 ? 2.543 3.123 9.430 1.00 85.62 74 ARG A CA 1
ATOM 583 C C . ARG A 1 74 ? 1.447 3.576 10.391 1.00 85.62 74 ARG A C 1
ATOM 585 O O . ARG A 1 74 ? 1.518 3.229 11.565 1.00 85.62 74 ARG A O 1
ATOM 592 N N . ILE A 1 75 ? 0.448 4.317 9.913 1.00 85.56 75 ILE A N 1
ATOM 593 C CA . ILE A 1 75 ? -0.711 4.730 10.719 1.00 85.56 75 ILE A CA 1
ATOM 594 C C . ILE A 1 75 ? -1.450 3.489 11.205 1.00 85.56 75 ILE A C 1
ATOM 596 O O . ILE A 1 75 ? -1.689 3.357 12.398 1.00 85.56 75 ILE A O 1
ATOM 600 N N . PHE A 1 76 ? -1.732 2.542 10.309 1.00 85.75 76 PHE A N 1
ATOM 601 C CA . PHE A 1 76 ? -2.405 1.297 10.664 1.00 85.75 76 PHE A CA 1
ATOM 602 C C . PHE A 1 76 ? -1.648 0.524 11.751 1.00 85.75 76 PHE A C 1
ATOM 604 O O . PHE A 1 76 ? -2.216 0.145 12.776 1.00 85.75 76 PHE A O 1
ATOM 611 N N . LYS A 1 77 ? -0.334 0.357 11.576 1.00 85.56 77 LYS A N 1
ATOM 612 C CA . LYS A 1 77 ? 0.529 -0.292 12.562 1.00 85.56 77 LYS A CA 1
ATOM 613 C C . LYS A 1 77 ? 0.491 0.423 13.914 1.00 85.56 77 LYS A C 1
ATOM 615 O O . LYS A 1 77 ? 0.442 -0.234 14.948 1.00 85.56 77 LYS A O 1
ATOM 620 N N . ASN A 1 78 ? 0.528 1.751 13.915 1.00 82.75 78 ASN A N 1
ATOM 621 C CA . ASN A 1 78 ? 0.643 2.534 15.140 1.00 82.75 78 ASN A CA 1
ATOM 622 C C . ASN A 1 78 ? -0.691 2.770 15.850 1.00 82.75 78 ASN A C 1
ATOM 624 O O . ASN A 1 78 ? -0.692 2.908 17.065 1.00 82.75 78 ASN A O 1
ATOM 628 N N . GLU A 1 79 ? -1.808 2.827 15.133 1.00 82.94 79 GLU A N 1
ATOM 629 C CA . GLU A 1 79 ? -3.115 3.123 15.727 1.00 82.94 79 GLU A CA 1
ATOM 630 C C . GLU A 1 79 ? -3.930 1.866 16.006 1.00 82.94 79 GLU A C 1
ATOM 632 O O . GLU A 1 79 ? -4.601 1.803 17.035 1.00 82.94 79 GLU A O 1
ATOM 637 N N . VAL A 1 80 ? -3.845 0.864 15.124 1.00 81.31 80 VAL A N 1
ATOM 638 C CA . VAL A 1 80 ? -4.589 -0.396 15.250 1.00 81.31 80 VAL A CA 1
ATOM 639 C C . VAL A 1 80 ? -3.710 -1.464 15.891 1.00 81.31 80 VAL A C 1
ATOM 641 O O . VAL A 1 80 ? -4.079 -2.011 16.924 1.00 81.31 80 VAL A O 1
ATOM 644 N N . LEU A 1 81 ? -2.525 -1.731 15.325 1.00 80.81 81 LEU A N 1
ATOM 645 C CA . LEU A 1 81 ? -1.703 -2.879 15.741 1.00 80.81 81 LEU A CA 1
ATOM 646 C C . LEU A 1 81 ? -0.838 -2.639 16.990 1.00 80.81 81 LEU A C 1
ATOM 648 O O . LEU A 1 81 ? -0.330 -3.606 17.562 1.00 80.81 81 LEU A O 1
ATOM 652 N N . SER A 1 82 ? -0.664 -1.395 17.438 1.00 74.69 82 SER A N 1
ATOM 653 C CA . SER A 1 82 ? 0.145 -1.080 18.626 1.00 74.69 82 SER A CA 1
ATOM 654 C C . SER A 1 82 ? -0.563 -1.386 19.948 1.00 74.69 82 SER A C 1
ATOM 656 O O . SER A 1 82 ? 0.099 -1.451 20.984 1.00 74.69 82 SER A O 1
ATOM 658 N N . ARG A 1 83 ? -1.896 -1.545 19.932 1.00 65.75 83 ARG A N 1
ATOM 659 C CA . ARG A 1 83 ? -2.710 -1.501 21.151 1.00 65.75 83 ARG A CA 1
ATOM 660 C C . ARG A 1 83 ? -2.759 -2.831 21.919 1.00 65.75 83 ARG A C 1
ATOM 662 O O . ARG A 1 83 ? -2.901 -2.763 23.134 1.00 65.75 83 ARG A O 1
ATOM 669 N N . VAL A 1 84 ? -2.604 -4.013 21.290 1.00 58.22 84 VAL A N 1
ATOM 670 C CA . VAL A 1 84 ? -2.645 -5.336 21.975 1.00 58.22 84 VAL A CA 1
ATOM 671 C C . VAL A 1 84 ? -1.834 -6.435 21.241 1.00 58.22 84 VAL A C 1
ATOM 673 O O . VAL A 1 84 ? -1.639 -6.387 20.032 1.00 58.22 84 VAL A O 1
ATOM 676 N N . ARG A 1 85 ? -1.353 -7.459 21.971 1.00 61.28 85 ARG A N 1
ATOM 677 C CA . ARG A 1 85 ? -0.565 -8.603 21.449 1.00 61.28 85 ARG A CA 1
ATOM 678 C C . ARG A 1 85 ? -1.368 -9.714 20.745 1.00 61.28 85 ARG A C 1
ATOM 680 O O . ARG A 1 85 ? -0.747 -10.567 20.120 1.00 61.28 85 ARG A O 1
ATOM 687 N N . VAL A 1 86 ? -2.701 -9.737 20.833 1.00 59.75 86 VAL A N 1
ATOM 688 C CA . VAL A 1 86 ? -3.545 -10.789 20.233 1.00 59.75 86 VAL A CA 1
ATOM 689 C C . VAL A 1 86 ? -4.830 -10.163 19.696 1.00 59.75 86 VAL A C 1
ATOM 691 O O . VAL A 1 86 ? -5.616 -9.618 20.466 1.00 59.75 86 VAL A O 1
ATOM 694 N N . TYR A 1 87 ? -5.041 -10.244 18.383 1.00 64.69 87 TYR A N 1
ATOM 695 C CA . TYR A 1 87 ? -6.256 -9.758 17.728 1.00 64.69 87 TYR A CA 1
ATOM 696 C C . TYR A 1 87 ? -7.104 -10.950 17.284 1.00 64.69 87 TYR A C 1
ATOM 698 O O . TYR A 1 87 ? -6.659 -11.760 16.473 1.00 64.69 87 TYR A O 1
ATO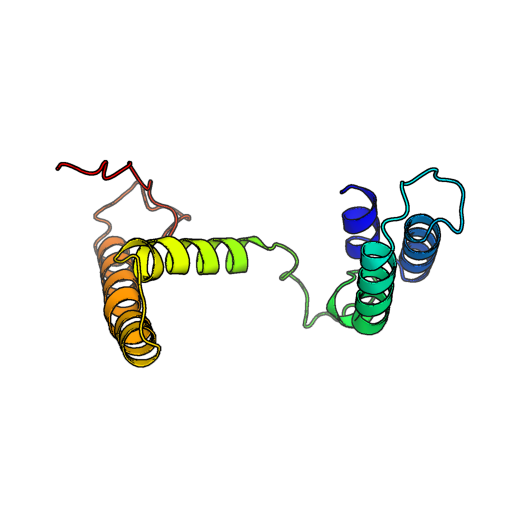M 706 N N . ASN A 1 88 ? -8.339 -11.044 17.777 1.00 81.88 88 ASN A N 1
ATOM 707 C CA . ASN A 1 88 ? -9.380 -11.809 17.091 1.00 81.88 88 ASN A CA 1
ATOM 708 C C . ASN A 1 88 ? -9.797 -11.023 15.830 1.00 81.88 88 ASN A C 1
ATOM 710 O O . ASN A 1 88 ? -9.804 -9.789 15.853 1.00 81.88 88 ASN A O 1
ATOM 714 N N . VAL A 1 89 ? -10.175 -11.695 14.739 1.00 84.81 89 VAL A N 1
ATOM 715 C CA . VAL A 1 89 ? -10.576 -11.037 13.478 1.00 84.81 89 VAL A CA 1
ATOM 716 C C . VAL A 1 89 ? -11.697 -10.022 13.719 1.00 84.81 89 VAL A C 1
ATOM 718 O O . VAL A 1 89 ? -11.629 -8.901 13.223 1.00 84.81 89 VAL A O 1
ATOM 721 N N . ILE A 1 90 ? -12.672 -10.373 14.564 1.00 86.12 90 ILE A N 1
ATOM 722 C CA . ILE A 1 90 ? -13.787 -9.490 14.938 1.00 86.12 90 ILE A CA 1
ATOM 723 C C . ILE A 1 90 ? -13.270 -8.223 15.633 1.00 86.12 90 ILE A C 1
ATOM 725 O O . ILE A 1 90 ? -13.639 -7.115 15.257 1.00 8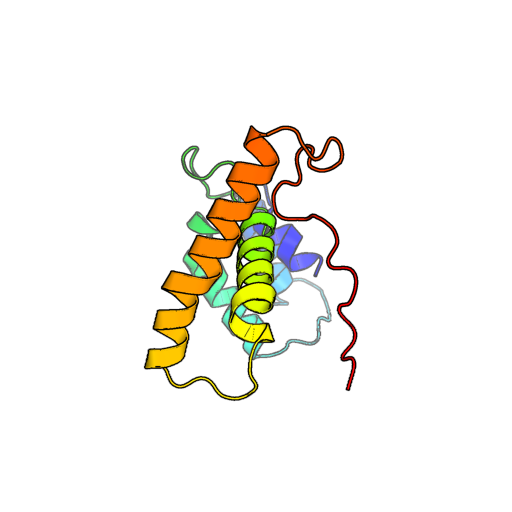6.12 90 ILE A O 1
ATOM 729 N N . THR A 1 91 ? -12.357 -8.374 16.599 1.00 83.50 91 THR A N 1
ATOM 730 C CA . THR A 1 91 ? -11.766 -7.225 17.306 1.00 83.50 91 THR A CA 1
ATOM 731 C C . THR A 1 91 ? -10.925 -6.353 16.381 1.00 83.50 91 THR A C 1
ATOM 733 O O . THR A 1 91 ? -10.920 -5.138 16.529 1.00 83.50 91 THR A O 1
ATOM 736 N N . LEU A 1 92 ? -10.245 -6.942 15.392 1.00 84.25 92 LEU A N 1
ATOM 737 C CA . LEU A 1 92 ? -9.457 -6.176 14.432 1.00 84.25 92 LEU A CA 1
ATOM 738 C C . LEU A 1 92 ? -10.355 -5.304 13.550 1.00 84.25 92 LEU A C 1
ATOM 740 O O . LEU A 1 92 ? -10.028 -4.143 13.331 1.00 84.25 92 LEU A O 1
ATOM 744 N N . ILE A 1 93 ? -11.486 -5.840 13.083 1.00 86.44 93 ILE A N 1
ATOM 745 C CA . ILE A 1 93 ? -12.464 -5.079 12.294 1.00 86.44 93 ILE A CA 1
ATOM 746 C C . ILE A 1 93 ? -13.041 -3.932 13.129 1.00 86.44 93 ILE A C 1
ATOM 748 O O . ILE A 1 93 ? -13.063 -2.796 12.658 1.00 86.44 93 ILE A O 1
ATOM 752 N N . ASP A 1 94 ? -13.422 -4.198 14.380 1.00 85.06 94 ASP A N 1
ATOM 753 C CA . ASP A 1 94 ? -13.926 -3.159 15.281 1.00 85.06 94 ASP A CA 1
ATOM 754 C C . ASP A 1 94 ? -12.880 -2.060 15.537 1.00 85.06 94 ASP A C 1
ATOM 756 O O . ASP A 1 94 ? -13.191 -0.871 15.475 1.00 85.06 94 ASP A O 1
ATOM 760 N N . PHE A 1 95 ? -11.604 -2.416 15.717 1.00 82.38 95 PHE A N 1
ATOM 761 C CA . PHE A 1 95 ? -10.531 -1.426 15.839 1.00 82.38 95 PHE A CA 1
ATOM 762 C C . PHE A 1 95 ? -10.267 -0.661 14.539 1.00 82.38 95 PHE A C 1
ATOM 764 O O . PHE A 1 95 ? -9.988 0.538 14.596 1.00 82.38 95 PHE A O 1
ATOM 771 N N . CYS A 1 96 ? -10.368 -1.304 13.375 1.00 83.69 96 CYS A N 1
ATOM 772 C CA . CYS A 1 96 ? -10.277 -0.613 12.090 1.00 83.69 96 CYS A CA 1
ATOM 773 C C . CYS A 1 96 ? -11.361 0.459 11.973 1.00 83.69 96 CYS A C 1
ATOM 775 O O . CYS A 1 96 ? -11.054 1.578 11.576 1.00 83.69 96 CYS A O 1
ATOM 777 N N . SER A 1 97 ? -12.601 0.146 12.347 1.00 84.62 97 SER A N 1
ATOM 778 C CA . SER A 1 97 ? -13.700 1.109 12.275 1.00 84.62 97 SER A CA 1
ATOM 779 C C . SER A 1 97 ? -13.596 2.172 13.365 1.00 84.62 97 SER A C 1
ATOM 781 O O . SER A 1 97 ? -13.697 3.351 13.068 1.00 84.62 97 SER A O 1
ATOM 783 N N . THR A 1 98 ? -13.302 1.808 14.612 1.00 85.69 98 THR A N 1
ATOM 784 C CA . THR A 1 98 ? -13.344 2.764 15.730 1.00 85.69 98 THR A CA 1
ATOM 785 C C . THR A 1 98 ? -12.044 3.547 15.926 1.00 85.69 98 THR A C 1
ATOM 787 O O . THR A 1 98 ? -12.079 4.760 16.139 1.00 85.69 98 THR A O 1
ATOM 790 N N . ALA A 1 99 ? -10.880 2.892 15.895 1.00 82.50 99 ALA A N 1
ATOM 791 C CA . ALA A 1 99 ? -9.605 3.531 16.220 1.00 82.50 99 ALA A CA 1
ATOM 792 C C . ALA A 1 99 ? -9.091 4.399 15.067 1.00 82.50 99 ALA A C 1
ATOM 794 O O . ALA A 1 99 ? -8.618 5.509 15.322 1.00 82.50 99 ALA A O 1
ATOM 795 N N . LEU A 1 100 ? -9.225 3.936 13.816 1.00 84.19 100 LEU A N 1
ATOM 796 C CA . LEU A 1 100 ? -8.840 4.745 12.655 1.00 84.19 100 LEU A CA 1
ATOM 797 C C . LEU A 1 100 ? -9.776 5.935 12.473 1.00 84.19 100 LEU A C 1
ATOM 799 O O . LEU A 1 100 ? -9.290 7.041 12.261 1.00 84.19 100 LEU A O 1
ATOM 803 N N . GLU A 1 101 ? -11.091 5.746 12.601 1.00 87.56 101 GLU A N 1
ATOM 804 C CA . GLU A 1 101 ? -12.049 6.851 12.489 1.00 87.56 101 GLU A CA 1
ATOM 805 C C . GLU A 1 101 ? -11.771 7.928 13.544 1.00 87.56 101 GLU A C 1
ATOM 807 O O . GLU A 1 101 ? -11.627 9.105 13.210 1.00 87.56 101 GLU A O 1
ATOM 812 N N . LYS A 1 102 ? -11.576 7.531 14.810 1.00 86.81 102 LYS A N 1
ATOM 813 C CA . LYS A 1 102 ? -11.193 8.465 15.882 1.00 86.81 102 LYS A CA 1
ATOM 814 C C . LYS A 1 102 ? -9.873 9.179 15.586 1.00 86.81 102 LYS A C 1
ATOM 816 O O . LYS A 1 102 ? -9.766 10.377 15.845 1.00 86.81 102 LYS A O 1
ATOM 821 N N . TYR A 1 103 ? -8.876 8.469 15.053 1.00 85.56 103 TYR A N 1
ATOM 822 C CA . TYR A 1 103 ? -7.596 9.064 14.670 1.00 85.56 103 TYR A CA 1
ATOM 823 C C . TYR A 1 103 ? -7.767 10.116 13.568 1.00 85.56 103 TYR A C 1
ATOM 825 O O . TYR A 1 103 ? -7.288 11.242 13.720 1.00 85.56 103 TYR A O 1
ATOM 833 N N . TYR A 1 104 ? -8.469 9.781 12.483 1.00 86.56 104 TYR A N 1
ATOM 834 C CA . TYR A 1 104 ? -8.674 10.697 11.363 1.00 86.56 104 TYR A CA 1
ATOM 835 C C . TYR A 1 104 ? -9.517 11.906 11.765 1.00 86.56 104 TYR A C 1
ATOM 837 O O . TYR A 1 104 ? -9.104 13.031 11.486 1.00 86.56 104 TYR A O 1
ATOM 845 N N . ASN A 1 105 ? -10.619 11.703 12.493 1.00 87.62 105 ASN A N 1
ATOM 846 C CA . ASN A 1 105 ? -11.461 12.795 12.985 1.00 87.62 105 ASN A CA 1
ATOM 847 C C . ASN A 1 105 ? -10.661 13.772 13.848 1.00 87.62 105 ASN A C 1
ATOM 849 O O . ASN A 1 105 ? -10.705 14.979 13.617 1.00 87.62 105 ASN A O 1
ATOM 853 N N . ARG A 1 106 ? -9.848 13.258 14.779 1.00 84.62 106 ARG A N 1
ATOM 854 C CA . ARG A 1 106 ? -8.980 14.095 15.613 1.00 84.62 106 ARG A CA 1
ATOM 855 C C . ARG A 1 106 ? -7.965 14.882 14.783 1.00 84.62 106 ARG A C 1
ATOM 857 O O . ARG A 1 106 ? -7.777 16.069 15.022 1.00 84.62 106 ARG A O 1
ATOM 864 N N . ARG A 1 107 ? -7.307 14.245 13.809 1.00 80.69 107 ARG A N 1
ATOM 865 C CA . ARG A 1 107 ? -6.304 14.911 12.957 1.00 80.69 107 ARG A CA 1
ATOM 866 C C . ARG A 1 107 ? -6.920 15.990 12.071 1.00 80.69 107 ARG A C 1
ATOM 868 O O . ARG A 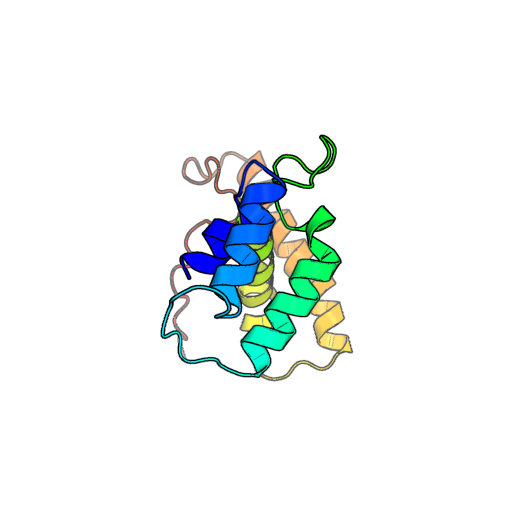1 107 ? -6.314 17.043 11.901 1.00 80.69 107 ARG A O 1
ATOM 875 N N . LEU A 1 108 ? -8.109 15.738 11.528 1.00 83.94 108 LEU A N 1
ATOM 876 C CA . LEU A 1 108 ? -8.842 16.709 10.717 1.00 83.94 108 LEU A CA 1
ATOM 877 C C . LEU A 1 108 ? -9.319 17.899 11.557 1.00 83.94 108 LEU A C 1
ATOM 879 O O . LEU A 1 108 ? -9.186 19.034 11.110 1.00 83.94 108 LEU A O 1
ATOM 883 N N . GLN A 1 109 ? -9.789 17.661 12.784 1.00 83.44 109 GLN A N 1
ATOM 884 C CA . GLN A 1 109 ? -10.133 18.725 13.734 1.00 83.44 109 GLN A CA 1
ATOM 885 C C . GLN A 1 109 ? -8.906 19.561 14.127 1.00 83.44 109 GLN A C 1
ATOM 887 O O . GLN A 1 109 ? -8.944 20.783 14.038 1.00 83.44 109 GLN A O 1
ATOM 892 N N . GLU A 1 110 ? -7.784 18.919 14.480 1.00 80.12 110 GLU A N 1
ATOM 893 C CA . GLU A 1 110 ? -6.524 19.611 14.810 1.00 80.12 110 GLU A CA 1
ATOM 894 C C . GLU A 1 110 ? -6.013 20.489 13.653 1.00 80.12 110 GLU A C 1
ATOM 896 O O . GLU A 1 110 ? -5.402 21.534 13.893 1.00 80.12 110 GLU A O 1
ATOM 901 N N . PHE A 1 111 ? -6.260 20.068 12.410 1.00 77.69 111 PHE A N 1
ATOM 902 C CA . PHE A 1 111 ? -5.942 20.838 11.211 1.00 77.69 111 PHE A CA 1
ATOM 903 C C . PHE A 1 111 ? -6.897 22.014 10.996 1.00 77.69 111 PHE A C 1
ATOM 905 O O . PHE A 1 111 ? -6.434 23.131 10.778 1.00 77.69 111 PHE A O 1
ATOM 912 N N . ALA A 1 112 ? -8.208 21.773 11.085 1.00 79.62 112 ALA A N 1
ATOM 913 C CA . ALA A 1 112 ? -9.236 22.796 10.899 1.00 79.62 112 ALA A CA 1
ATOM 914 C C . ALA A 1 112 ? -9.135 23.920 11.941 1.00 79.62 112 ALA A C 1
ATOM 916 O O . ALA A 1 112 ? -9.294 25.090 11.604 1.00 79.62 112 ALA A O 1
ATOM 917 N N . ASP A 1 113 ? -8.798 23.577 13.185 1.00 76.81 113 ASP A N 1
ATOM 918 C CA . ASP A 1 113 ? -8.669 24.546 14.273 1.00 76.81 113 ASP A CA 1
ATOM 919 C C . ASP A 1 113 ? -7.377 25.389 14.190 1.00 76.81 113 ASP A C 1
ATOM 921 O O . ASP A 1 113 ? -7.130 26.207 15.076 1.00 76.81 113 ASP A O 1
ATOM 925 N N . PHE A 1 114 ? -6.501 25.161 13.194 1.00 67.12 114 PHE A N 1
ATOM 926 C CA . PHE A 1 114 ? -5.153 25.751 13.063 1.00 67.12 114 PHE A CA 1
ATOM 927 C C . PHE A 1 114 ? -4.290 25.666 14.337 1.00 67.12 114 PHE A C 1
ATOM 929 O O . PHE A 1 114 ? -3.247 26.317 14.445 1.00 67.12 114 PHE A O 1
ATOM 936 N N . ARG A 1 115 ? -4.683 24.826 15.304 1.00 59.12 115 ARG A N 1
ATOM 937 C CA . ARG A 1 115 ? -4.081 24.728 16.644 1.00 59.12 115 ARG A CA 1
ATOM 938 C C . ARG A 1 115 ? -2.636 24.253 16.620 1.00 59.12 115 ARG A C 1
ATOM 940 O O . ARG A 1 115 ? -1.965 24.270 17.648 1.00 59.12 115 ARG A O 1
ATOM 947 N N . ASN A 1 116 ? -2.141 23.825 15.463 1.00 57.25 116 ASN A N 1
ATOM 948 C CA . ASN A 1 116 ? -0.789 23.338 15.315 1.00 57.25 116 ASN A CA 1
ATOM 949 C C . ASN A 1 116 ? -0.106 23.965 14.087 1.00 57.25 116 ASN A C 1
ATOM 951 O O . ASN A 1 116 ? -0.109 23.371 13.009 1.00 57.25 116 ASN A O 1
ATOM 955 N N . PRO A 1 117 ? 0.573 25.118 14.234 1.00 54.28 117 PRO A N 1
ATOM 956 C CA . PRO A 1 117 ? 1.374 25.713 13.157 1.00 54.28 117 PRO A CA 1
ATOM 957 C C . PRO A 1 117 ? 2.534 24.807 12.692 1.00 54.28 117 PRO A C 1
ATOM 959 O O . PRO A 1 117 ? 3.154 25.062 11.663 1.00 54.28 117 PRO A O 1
ATOM 962 N N . ARG A 1 118 ? 2.827 23.720 13.428 1.00 52.34 118 ARG A N 1
ATOM 963 C CA . ARG A 1 118 ? 3.803 22.678 13.060 1.00 52.34 118 ARG A CA 1
ATOM 964 C C . ARG A 1 118 ? 3.203 21.535 12.223 1.00 52.34 118 ARG A C 1
ATOM 966 O O . ARG A 1 118 ? 3.967 20.783 11.619 1.00 52.34 118 ARG A O 1
ATOM 973 N N . LEU A 1 119 ? 1.871 21.407 12.145 1.00 52.34 119 LEU A N 1
ATOM 974 C CA . LEU A 1 119 ? 1.157 20.513 11.216 1.00 52.34 119 LEU A CA 1
ATOM 975 C C . LEU A 1 119 ? 0.979 21.201 9.852 1.00 52.34 119 LEU A C 1
ATOM 977 O O . LEU A 1 119 ? -0.124 21.267 9.321 1.00 52.34 119 LEU A O 1
ATOM 981 N N . GLY A 1 120 ? 2.075 21.707 9.275 1.00 59.31 120 GLY A N 1
ATOM 982 C CA . GLY A 1 120 ? 2.122 22.092 7.859 1.00 59.31 120 GLY A CA 1
ATOM 983 C C . GLY A 1 120 ? 1.865 20.878 6.937 1.00 59.31 120 GLY A C 1
ATOM 984 O O . GLY A 1 120 ? 1.164 19.957 7.340 1.00 59.31 120 GLY A O 1
ATOM 985 N N . PRO A 1 121 ? 2.448 20.768 5.726 1.00 52.38 121 PRO A N 1
ATOM 986 C CA . PRO A 1 121 ? 2.109 19.745 4.705 1.00 52.38 121 PRO A CA 1
ATOM 987 C C . PRO A 1 121 ? 2.255 18.247 5.101 1.00 52.38 121 PRO A C 1
ATOM 989 O O . PRO A 1 121 ? 2.198 17.360 4.255 1.00 52.38 121 PRO A O 1
ATOM 992 N N . ARG A 1 122 ? 2.456 17.932 6.385 1.00 60.31 122 ARG A N 1
ATOM 993 C CA . ARG A 1 122 ? 2.621 16.614 7.000 1.00 60.31 122 ARG A CA 1
ATOM 994 C C . ARG A 1 122 ? 1.530 16.328 8.047 1.00 60.31 122 ARG A C 1
ATOM 996 O O . ARG A 1 122 ? 1.838 15.931 9.170 1.00 60.31 122 ARG A O 1
ATOM 1003 N N . LEU A 1 123 ? 0.266 16.488 7.653 1.00 66.00 123 LEU A N 1
ATOM 1004 C CA . LEU A 1 123 ? -0.942 16.278 8.471 1.00 66.00 123 LEU A CA 1
ATOM 1005 C C . LEU A 1 123 ? -0.933 14.969 9.293 1.00 66.00 123 LEU A C 1
ATOM 1007 O O . LEU A 1 123 ? -1.334 14.948 10.455 1.00 66.00 123 LEU A O 1
ATOM 1011 N N . PHE A 1 124 ? -0.404 13.887 8.718 1.00 66.44 124 PHE A N 1
ATOM 1012 C CA . PHE A 1 124 ? -0.412 12.547 9.321 1.00 66.44 124 PHE A CA 1
ATOM 1013 C C . PHE A 1 124 ? 0.941 12.088 9.893 1.00 66.44 124 PHE A C 1
ATOM 1015 O O . PHE A 1 124 ? 1.102 10.932 10.274 1.00 66.44 124 PHE A O 1
ATOM 1022 N N . LEU A 1 125 ? 1.941 12.976 9.937 1.00 61.94 125 LEU A N 1
ATOM 1023 C CA . LEU A 1 125 ? 3.339 12.637 10.253 1.00 61.94 125 LEU A CA 1
ATOM 1024 C C . LEU A 1 125 ? 3.873 13.325 11.521 1.00 61.94 125 LEU A C 1
ATOM 1026 O O . LEU A 1 125 ? 5.074 13.266 11.787 1.00 61.94 125 LEU A O 1
ATOM 1030 N N . GLY A 1 126 ? 3.005 13.975 12.30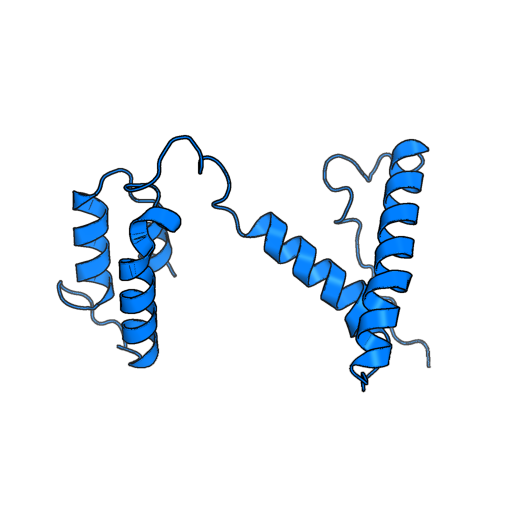6 1.00 57.62 126 GLY A N 1
ATOM 1031 C CA . GLY A 1 126 ? 3.388 14.595 13.579 1.00 57.62 126 GLY A CA 1
ATOM 1032 C C . GLY A 1 126 ? 4.025 13.573 14.527 1.00 57.62 126 GLY A C 1
ATOM 1033 O O . GLY A 1 126 ? 3.450 12.504 14.722 1.00 57.62 126 GLY A O 1
ATOM 1034 N N . LYS A 1 127 ? 5.217 13.905 15.057 1.00 48.38 127 LYS A N 1
ATOM 1035 C CA . LYS A 1 127 ? 6.120 13.033 15.832 1.00 48.38 127 LYS A CA 1
ATOM 1036 C C . LYS A 1 127 ? 5.375 12.031 16.723 1.00 48.38 127 LYS A C 1
ATOM 1038 O O . LYS A 1 127 ? 4.675 12.415 17.655 1.00 48.38 127 LYS A O 1
ATOM 1043 N N . ASN A 1 128 ? 5.633 10.749 16.471 1.00 48.00 128 ASN A N 1
ATOM 1044 C CA . ASN A 1 128 ? 5.503 9.702 17.475 1.00 48.00 128 ASN A CA 1
ATOM 1045 C C . ASN A 1 128 ? 6.638 9.921 18.482 1.00 48.00 128 ASN A C 1
ATOM 1047 O O . ASN A 1 128 ? 7.715 9.352 18.326 1.00 48.00 128 ASN A O 1
ATOM 1051 N N . GLU A 1 129 ? 6.451 10.815 19.450 1.00 41.31 129 GLU A N 1
ATOM 1052 C CA . GLU A 1 129 ? 7.268 10.737 20.656 1.00 41.31 129 GLU A CA 1
ATOM 1053 C C . GLU A 1 129 ? 6.835 9.478 21.394 1.00 41.31 129 GLU A C 1
ATOM 1055 O O . GLU A 1 129 ? 5.645 9.246 21.623 1.00 41.31 129 GLU A O 1
ATOM 1060 N N . GLU A 1 130 ? 7.823 8.623 21.634 1.00 43.59 130 GLU A N 1
ATOM 1061 C CA . GLU A 1 130 ? 7.721 7.364 22.344 1.00 43.59 130 GLU A CA 1
ATOM 1062 C C . GLU A 1 130 ? 6.850 7.551 23.586 1.00 43.59 130 GLU A C 1
ATOM 1064 O O . GLU A 1 130 ? 7.282 8.082 24.609 1.00 43.59 130 GLU A O 1
ATOM 1069 N N . LYS A 1 131 ? 5.606 7.070 23.525 1.00 38.53 131 LYS A N 1
ATOM 1070 C CA . LYS A 1 131 ? 4.906 6.686 24.745 1.00 38.53 131 LYS A CA 1
ATOM 1071 C C . LYS A 1 131 ? 5.586 5.414 25.226 1.00 38.53 131 LYS A C 1
ATOM 1073 O O . LYS A 1 131 ? 5.119 4.309 24.963 1.00 38.53 131 LYS A O 1
ATOM 1078 N N . GLY A 1 132 ? 6.748 5.601 25.852 1.00 33.91 132 GLY A N 1
ATOM 1079 C CA . GLY A 1 132 ? 7.409 4.577 26.634 1.00 33.91 132 GLY A CA 1
ATOM 1080 C C . GLY A 1 132 ? 6.382 3.980 27.582 1.00 33.91 132 GLY A C 1
ATOM 1081 O O . GLY A 1 132 ? 5.641 4.711 28.245 1.00 33.91 132 GLY A O 1
ATOM 1082 N N . PHE A 1 133 ? 6.313 2.652 27.574 1.00 37.81 133 PHE A N 1
ATOM 1083 C CA . PHE A 1 133 ? 5.643 1.858 28.590 1.00 37.81 133 PHE A CA 1
ATOM 1084 C C . PHE A 1 133 ? 5.997 2.435 29.966 1.00 37.81 133 PHE A C 1
ATOM 1086 O O . PHE A 1 133 ? 7.121 2.274 30.435 1.00 37.81 133 PHE A O 1
ATOM 1093 N N . ARG A 1 134 ? 5.056 3.136 30.599 1.00 31.06 134 ARG A N 1
ATOM 1094 C CA . ARG A 1 134 ? 5.082 3.318 32.047 1.00 31.06 134 ARG A CA 1
ATOM 1095 C C . ARG A 1 134 ? 4.254 2.179 32.617 1.00 31.06 134 ARG A C 1
ATOM 1097 O O . ARG A 1 134 ? 3.028 2.208 32.547 1.00 31.06 134 ARG A O 1
ATOM 1104 N N . SER A 1 135 ? 4.988 1.140 33.003 1.00 34.47 135 SER A N 1
ATOM 1105 C CA . SER A 1 135 ? 4.614 0.122 33.986 1.00 34.47 135 SER A CA 1
ATOM 1106 C C . SER A 1 135 ? 4.172 0.749 35.299 1.00 34.47 135 SER A C 1
ATOM 1108 O O . SER A 1 135 ? 4.778 1.788 35.654 1.00 34.47 135 SER A O 1
#

Organism: Araneus ventricosus (NCBI:txid182803)

Secondary structure (DSSP, 8-state):
-HHHHHHHT-SSHHHHHHHHHHHTTSSS------HHHHHHHHHHHHTHHHH-GGG--GGGTTTT-THHHHHHHHHHHHHTTTS-S---HHHHHHHHHHHHHHHHHHHHHHHHTT--TT-SS-TT-----------

Sequence (135 aa):
MAYFQSLLYTKSPACAKGAYLNAIAYIGSCIPTYPLSNVYLKQMWNRRELLCLAFRNESVKGHNTNNFSEIAVRIFKNEVLSRVRVYNVITLIDFCSTALEKYYNRRLQEFADFRNPRLGPRLFLGKNEEKGFRS

Foldseek 3Di:
DVLVCQLQEDQAPVSNVVSLCVQCVVDDDPDPDDVVVNVVSVVVVVVNCQGHNNNDDPVNPPPHDCVVVVLVVVCCCVQQVVPDDDDDPVNSVVSVVPRVVVVVVVLVVCVVVVVDPPCPPVSSCPDPPDPPDPD

Radius of gyration: 21.1 Å; chains: 1; bounding box: 42×44×59 Å